Protein AF-A0A3C0Q7U2-F1 (afdb_monomer_lite)

Secondary structure (DSSP, 8-state):
-----SGGGS--PPPPPPPHHHHHHHHHHHHHHHHHTT--HHHHHH-HHHHHHHHHHHHHHHHHHHHHTT--HHHHHHHHHHHHHHH----TTS---HHHHHHHHHHSHHHHHHHHHHHHHHHHHHTS--TTGGGHHHHHTT--

Foldseek 3Di:
DDDDDDPVPPPPDDPDPDDLLRVLLVLLVVLCVLLVVLDDVVVCVVDVVLVLLVLLLSLLQLVLSCVVSVNDPVSSVVSSVVVCVVPPPDPPPPPDDVVVSNVCLCPPPSNVVSSNLSNVLSCCCPPVVPSCSSNVSSVSVVPD

Structure (mmCIF, N/CA/C/O backbone):
data_AF-A0A3C0Q7U2-F1
#
_entry.id   AF-A0A3C0Q7U2-F1
#
loop_
_atom_site.group_PDB
_atom_site.id
_atom_site.type_symbol
_atom_site.label_atom_id
_atom_site.label_alt_id
_atom_site.label_comp_id
_atom_site.label_asym_id
_atom_site.label_entity_id
_atom_site.label_seq_id
_atom_site.pdbx_PDB_ins_code
_atom_site.Cartn_x
_atom_site.Cartn_y
_atom_site.Cartn_z
_atom_site.occupancy
_atom_site.B_iso_or_equiv
_atom_site.auth_seq_id
_atom_site.auth_comp_id
_atom_site.auth_asym_id
_atom_site.auth_atom_id
_atom_site.pdbx_PDB_model_num
ATOM 1 N N . MET A 1 1 ? 9.061 0.828 58.682 1.00 36.22 1 MET A N 1
ATOM 2 C CA . MET A 1 1 ? 7.588 0.733 58.629 1.00 36.22 1 MET A CA 1
ATOM 3 C C . MET A 1 1 ? 7.111 1.602 57.480 1.00 36.22 1 MET A C 1
ATOM 5 O O . MET A 1 1 ? 7.490 2.760 57.398 1.00 36.22 1 MET A O 1
ATOM 9 N N . THR A 1 2 ? 6.422 0.973 56.538 1.00 45.03 2 THR A N 1
ATOM 10 C CA . THR A 1 2 ? 6.026 1.461 55.216 1.00 45.03 2 THR A CA 1
ATOM 11 C C . THR A 1 2 ? 4.758 2.311 55.295 1.00 45.03 2 THR A C 1
ATOM 13 O O . THR A 1 2 ? 3.709 1.822 55.702 1.00 45.03 2 THR A O 1
ATOM 16 N N . ALA A 1 3 ? 4.839 3.568 54.861 1.00 45.00 3 ALA A N 1
ATOM 17 C CA . ALA A 1 3 ? 3.680 4.423 54.622 1.00 45.00 3 ALA A CA 1
ATOM 18 C C . ALA A 1 3 ? 3.711 4.892 53.159 1.00 45.00 3 ALA A C 1
ATOM 20 O O . ALA A 1 3 ? 4.662 5.541 52.737 1.00 45.00 3 ALA A O 1
ATOM 21 N N . GLY A 1 4 ? 2.687 4.513 52.390 1.00 47.66 4 GLY A N 1
ATOM 22 C CA . GLY A 1 4 ? 2.535 4.821 50.963 1.00 47.66 4 GLY A CA 1
ATOM 23 C C . GLY A 1 4 ? 2.134 3.570 50.174 1.00 47.66 4 GLY A C 1
ATOM 24 O O . GLY A 1 4 ? 2.940 2.991 49.468 1.00 47.66 4 GLY A O 1
ATOM 25 N N . GLY A 1 5 ? 0.939 3.001 50.309 1.00 46.47 5 GLY A N 1
ATOM 26 C CA . GLY A 1 5 ? -0.334 3.662 50.562 1.00 46.47 5 GLY A CA 1
ATOM 27 C C . GLY A 1 5 ? -1.106 3.851 49.249 1.00 46.47 5 GLY A C 1
ATOM 28 O O . GLY A 1 5 ? -1.191 4.967 48.772 1.00 46.47 5 GLY A O 1
ATOM 29 N N . ILE A 1 6 ? -1.595 2.749 48.658 1.00 56.03 6 ILE A N 1
ATOM 30 C CA . ILE A 1 6 ? -2.909 2.523 47.993 1.00 56.03 6 ILE A CA 1
ATOM 31 C C . ILE A 1 6 ? -3.431 3.490 46.888 1.00 56.03 6 ILE A C 1
ATOM 33 O O . ILE A 1 6 ? -4.334 3.118 46.142 1.00 56.03 6 ILE A O 1
ATOM 37 N N . PHE A 1 7 ? -2.851 4.671 46.671 1.00 49.34 7 PHE A N 1
ATOM 38 C CA . PHE A 1 7 ? -3.349 5.689 45.732 1.00 49.34 7 PHE A CA 1
ATOM 39 C C . PHE A 1 7 ? -2.836 5.538 44.290 1.00 49.34 7 PHE A C 1
ATOM 41 O O . PHE A 1 7 ? -3.437 6.076 43.363 1.00 49.34 7 PHE A O 1
ATOM 48 N N . GLY A 1 8 ? -1.791 4.736 44.054 1.00 46.84 8 GLY A N 1
ATOM 49 C CA . GLY A 1 8 ? -1.259 4.488 42.704 1.00 46.84 8 GLY A CA 1
ATOM 50 C C . GLY A 1 8 ? -2.169 3.646 41.794 1.00 46.84 8 GLY A C 1
ATOM 51 O O . GLY A 1 8 ? -1.942 3.575 40.589 1.00 46.84 8 GLY A O 1
ATOM 52 N N . LYS A 1 9 ? -3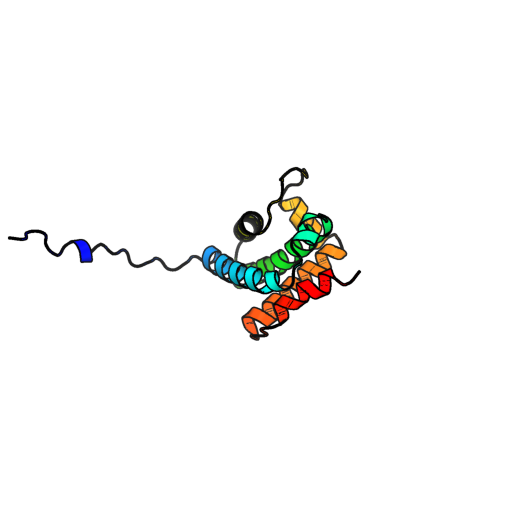.213 3.008 42.345 1.00 52.34 9 LYS A N 1
ATOM 53 C CA . LYS A 1 9 ? -4.126 2.125 41.593 1.00 52.34 9 LYS A CA 1
ATOM 54 C C . LYS A 1 9 ? -5.349 2.835 40.999 1.00 52.34 9 LYS A C 1
ATOM 56 O O . LYS A 1 9 ? -5.975 2.268 40.109 1.00 52.34 9 LYS A O 1
ATOM 61 N N . PHE A 1 10 ? -5.670 4.055 41.438 1.00 54.22 10 PHE A N 1
ATOM 62 C CA . PHE A 1 10 ? -6.891 4.766 41.025 1.00 54.22 10 PHE A CA 1
ATOM 63 C C . PHE A 1 10 ? -6.713 5.715 39.826 1.00 54.22 10 PHE A C 1
ATOM 65 O O . PHE A 1 10 ? -7.706 6.155 39.257 1.00 54.22 10 PHE A O 1
ATOM 72 N N . PHE A 1 11 ? -5.478 5.963 39.373 1.00 60.38 11 PHE A N 1
ATOM 73 C CA . PHE A 1 11 ? -5.182 6.825 38.215 1.00 60.38 11 PHE A CA 1
ATOM 74 C C . PHE A 1 11 ? -4.661 6.069 36.986 1.00 60.38 11 PHE A C 1
ATOM 76 O O . PHE A 1 11 ? -4.006 6.648 36.117 1.00 60.38 11 PHE A O 1
ATOM 83 N N . ARG A 1 12 ? -4.969 4.774 36.851 1.00 60.69 12 ARG A N 1
ATOM 84 C CA . ARG A 1 12 ? -4.767 4.085 35.571 1.00 60.69 12 ARG A CA 1
ATOM 85 C C . ARG A 1 12 ? -5.878 4.545 34.623 1.00 60.69 12 ARG A C 1
ATOM 87 O O . ARG A 1 12 ? -6.961 3.963 34.616 1.00 60.69 12 ARG A O 1
ATOM 94 N N . LYS A 1 13 ? -5.637 5.628 33.865 1.00 63.69 13 LYS A N 1
ATOM 95 C CA . LYS A 1 13 ? -6.502 6.019 32.737 1.00 63.69 13 LYS A CA 1
ATOM 96 C C . LYS A 1 13 ? -6.750 4.757 31.914 1.00 63.69 13 LYS A C 1
ATOM 98 O O . LYS A 1 13 ? -5.791 4.135 31.454 1.00 63.69 13 LYS A O 1
ATOM 103 N N . LYS A 1 14 ? -8.017 4.347 31.782 1.00 68.56 14 LYS A N 1
ATOM 104 C CA . LYS A 1 14 ? -8.370 3.262 30.864 1.00 68.56 14 LYS A CA 1
ATOM 105 C C . LYS A 1 14 ? -7.818 3.649 29.486 1.00 68.56 14 LYS A C 1
ATOM 107 O O . LYS A 1 14 ? -7.984 4.814 29.109 1.00 68.56 14 LYS A O 1
ATOM 112 N N . PRO A 1 15 ? -7.117 2.744 28.782 1.00 76.00 15 PRO A N 1
ATOM 113 C CA . PRO A 1 15 ? -6.630 3.049 27.447 1.00 76.00 15 PRO A CA 1
ATOM 114 C C . PRO A 1 15 ? -7.818 3.507 26.604 1.00 76.00 15 PRO A C 1
ATOM 116 O O . PRO A 1 15 ? -8.877 2.874 26.631 1.00 76.00 15 PRO A O 1
ATOM 119 N N . ARG A 1 16 ? -7.669 4.658 25.941 1.00 84.94 16 ARG A N 1
ATOM 120 C CA . ARG A 1 16 ? -8.713 5.146 25.043 1.00 84.94 16 ARG A CA 1
ATOM 121 C C . ARG A 1 16 ? -8.890 4.131 23.911 1.00 84.94 16 ARG A C 1
ATOM 123 O O . ARG A 1 16 ? -7.889 3.537 23.500 1.00 84.94 16 ARG A O 1
ATOM 130 N N . PRO A 1 17 ? -10.118 3.932 23.412 1.00 80.62 17 PRO A N 1
ATOM 131 C CA . PRO A 1 17 ? -10.284 3.200 22.171 1.00 80.62 17 PRO A CA 1
ATOM 132 C C . PRO A 1 17 ? -9.464 3.886 21.059 1.00 80.62 17 PRO A C 1
ATOM 134 O O . PRO A 1 17 ? -9.296 5.117 21.091 1.00 80.62 17 PRO A O 1
ATOM 137 N N . PRO A 1 18 ? -8.897 3.104 20.128 1.00 84.06 18 PRO A N 1
ATOM 138 C CA . PRO A 1 18 ? -8.196 3.654 18.978 1.00 84.06 18 PRO A CA 1
ATOM 139 C C . PRO A 1 18 ? -9.152 4.478 18.107 1.00 84.06 18 PRO A C 1
ATOM 141 O O . PRO A 1 18 ? -10.359 4.238 18.085 1.00 84.06 18 PRO A O 1
ATOM 144 N N . THR A 1 19 ? -8.617 5.488 17.426 1.00 91.12 19 THR A N 1
ATOM 145 C CA . THR A 1 19 ? -9.365 6.216 16.392 1.00 91.12 19 THR A CA 1
ATOM 146 C C . THR A 1 19 ? -9.431 5.388 15.107 1.00 91.12 19 THR A C 1
ATOM 148 O O . THR A 1 19 ? -8.617 4.488 14.906 1.00 91.12 19 THR A O 1
ATOM 151 N N . ALA A 1 20 ? -10.351 5.726 14.197 1.00 90.88 20 ALA A N 1
ATOM 152 C CA . ALA A 1 20 ? -10.443 5.068 12.890 1.00 90.88 20 ALA A CA 1
ATOM 153 C C . ALA A 1 20 ? -9.106 5.110 12.122 1.00 90.88 20 ALA A C 1
ATOM 155 O O . ALA A 1 20 ? -8.658 4.094 11.602 1.00 90.88 20 ALA A O 1
ATOM 156 N N . VAL A 1 21 ? -8.406 6.249 12.149 1.00 92.00 21 VAL A N 1
ATOM 157 C CA . VAL A 1 21 ? -7.069 6.408 11.547 1.00 92.00 21 VAL A CA 1
ATOM 158 C C . VAL A 1 21 ? -6.038 5.464 12.179 1.00 92.00 21 VAL A C 1
ATOM 160 O O . VAL A 1 21 ? -5.213 4.890 11.474 1.00 92.00 21 VAL A O 1
ATOM 163 N N . GLU A 1 22 ? -6.078 5.266 13.498 1.00 92.56 22 GLU A N 1
ATOM 164 C CA . GLU A 1 22 ? -5.158 4.354 14.192 1.00 92.56 22 GLU A CA 1
ATOM 165 C C . GLU A 1 22 ? -5.470 2.881 13.931 1.00 92.56 22 GLU A C 1
ATOM 167 O O . GLU A 1 22 ? -4.557 2.054 13.890 1.00 92.56 22 GLU A O 1
ATOM 172 N N . ASP A 1 23 ? -6.747 2.539 13.776 1.00 94.06 23 ASP A N 1
ATOM 173 C CA . ASP A 1 23 ? -7.164 1.194 13.391 1.00 94.06 23 ASP A CA 1
ATOM 174 C C . ASP A 1 23 ? -6.754 0.884 11.952 1.00 94.06 23 ASP A C 1
ATOM 176 O O . ASP A 1 23 ? -6.085 -0.127 11.724 1.00 94.06 23 ASP A O 1
ATOM 180 N N . VAL A 1 24 ? -7.049 1.784 11.010 1.00 95.62 24 VAL A N 1
ATOM 181 C CA . VAL A 1 24 ? -6.620 1.666 9.610 1.00 95.62 24 VAL A CA 1
ATOM 182 C C . VAL A 1 24 ? -5.097 1.577 9.524 1.00 95.62 24 VAL A C 1
ATOM 184 O O . VAL A 1 24 ? -4.576 0.641 8.922 1.00 95.62 24 VAL A O 1
ATOM 187 N N . GLY A 1 25 ? -4.367 2.469 10.200 1.00 95.44 25 GLY A N 1
ATOM 188 C CA . GLY A 1 25 ? -2.904 2.446 10.231 1.00 95.44 25 GLY A CA 1
ATOM 189 C C . GLY A 1 25 ? -2.339 1.114 10.736 1.00 95.44 25 GLY A C 1
ATOM 190 O O . GLY A 1 25 ? -1.412 0.574 10.139 1.00 95.44 25 GLY A O 1
ATOM 191 N N . ARG A 1 26 ? -2.938 0.522 11.777 1.00 96.00 26 ARG A N 1
ATOM 192 C CA . ARG A 1 26 ? -2.526 -0.793 12.301 1.00 96.00 26 ARG A CA 1
ATOM 193 C C . ARG A 1 26 ? -2.804 -1.932 11.321 1.00 96.00 26 ARG A C 1
ATOM 195 O O . ARG A 1 26 ? -2.029 -2.886 11.252 1.00 96.00 26 ARG A O 1
ATOM 202 N N . ILE A 1 27 ? -3.924 -1.882 10.604 1.00 97.31 27 ILE A N 1
ATOM 203 C CA . ILE A 1 27 ? -4.264 -2.899 9.603 1.00 97.31 27 ILE A CA 1
ATOM 204 C C . ILE A 1 27 ? -3.290 -2.812 8.421 1.00 97.31 27 ILE A C 1
ATOM 206 O O . ILE A 1 27 ? -2.750 -3.839 8.005 1.00 97.31 27 ILE A O 1
ATOM 210 N N . ILE A 1 28 ? -3.007 -1.597 7.947 1.00 97.69 28 ILE A N 1
ATOM 211 C CA . ILE A 1 28 ? -2.043 -1.338 6.873 1.00 97.69 28 ILE A CA 1
ATOM 212 C C . ILE A 1 28 ? -0.630 -1.754 7.274 1.00 97.69 28 ILE A C 1
ATOM 214 O O . ILE A 1 28 ? 0.054 -2.384 6.477 1.00 97.69 28 ILE A O 1
ATOM 218 N N . ASP A 1 29 ? -0.210 -1.497 8.511 1.00 96.81 29 ASP A N 1
ATOM 219 C CA . ASP A 1 29 ? 1.094 -1.930 9.024 1.00 96.81 29 ASP A CA 1
ATOM 220 C C . ASP A 1 29 ? 1.265 -3.461 8.969 1.00 96.81 29 ASP A C 1
ATOM 222 O O . ASP A 1 29 ? 2.272 -3.991 8.489 1.00 96.81 29 ASP A O 1
ATOM 226 N N . ARG A 1 30 ? 0.225 -4.203 9.370 1.00 96.88 30 ARG A N 1
ATOM 227 C CA . ARG A 1 30 ? 0.213 -5.671 9.271 1.00 96.88 30 ARG A CA 1
ATOM 228 C C . ARG A 1 30 ? 0.248 -6.152 7.825 1.00 96.88 30 ARG A C 1
ATOM 230 O O . ARG A 1 30 ? 0.911 -7.149 7.537 1.00 96.88 30 ARG A O 1
ATOM 237 N N . PHE A 1 31 ? -0.469 -5.471 6.937 1.00 97.44 31 PHE A N 1
ATOM 238 C CA . PHE A 1 31 ? -0.477 -5.800 5.519 1.00 97.44 31 PHE A CA 1
ATOM 239 C C . PHE A 1 31 ? 0.891 -5.539 4.877 1.00 97.44 31 PHE A C 1
ATOM 241 O O . PHE A 1 31 ? 1.438 -6.437 4.245 1.00 97.44 31 PHE A O 1
ATOM 248 N N . ALA A 1 32 ? 1.494 -4.377 5.135 1.00 95.88 32 ALA A N 1
ATOM 249 C CA . ALA A 1 32 ? 2.833 -4.010 4.679 1.00 95.88 32 ALA A CA 1
ATOM 250 C C . ALA A 1 32 ? 3.909 -4.984 5.181 1.00 95.88 32 ALA A C 1
ATOM 252 O O . ALA A 1 32 ? 4.814 -5.383 4.449 1.00 95.88 32 ALA A O 1
ATOM 253 N N . THR A 1 33 ? 3.781 -5.443 6.427 1.00 94.75 33 THR A N 1
ATOM 254 C CA . THR A 1 33 ? 4.645 -6.503 6.956 1.00 94.75 33 THR A CA 1
ATOM 255 C C . THR A 1 33 ? 4.488 -7.797 6.153 1.00 94.75 33 THR A C 1
ATOM 257 O O . THR A 1 33 ? 5.490 -8.413 5.785 1.00 94.75 33 THR A O 1
ATOM 260 N N . ALA A 1 34 ? 3.255 -8.206 5.842 1.00 95.69 34 ALA A N 1
ATOM 261 C CA . ALA A 1 34 ? 2.990 -9.431 5.091 1.00 95.69 34 ALA A CA 1
ATOM 262 C C . ALA A 1 34 ? 3.496 -9.362 3.639 1.00 95.69 34 ALA A C 1
ATOM 264 O O . ALA A 1 34 ? 4.083 -10.328 3.151 1.00 95.69 34 ALA A O 1
ATOM 265 N N . THR A 1 35 ? 3.323 -8.225 2.963 1.00 95.62 35 THR A N 1
ATOM 266 C CA . THR A 1 35 ? 3.815 -8.017 1.592 1.00 95.62 35 THR A CA 1
ATOM 267 C C . THR A 1 35 ? 5.342 -7.936 1.538 1.00 95.62 35 THR A C 1
ATOM 269 O O . THR A 1 35 ? 5.945 -8.393 0.568 1.00 95.62 35 THR A O 1
ATOM 272 N N . SER A 1 36 ? 5.996 -7.441 2.600 1.00 90.75 36 SER A N 1
ATOM 273 C CA . SER A 1 36 ? 7.458 -7.293 2.648 1.00 90.75 36 SER A CA 1
ATOM 274 C C . SER A 1 36 ? 8.234 -8.601 2.455 1.00 90.75 36 SER A C 1
ATOM 276 O O . SER A 1 36 ? 9.385 -8.561 2.026 1.00 90.75 36 SER A O 1
ATOM 278 N N . MET A 1 37 ? 7.610 -9.756 2.719 1.00 87.88 37 MET A N 1
ATOM 279 C CA . MET A 1 37 ? 8.213 -11.075 2.498 1.00 87.88 37 MET A CA 1
ATOM 280 C C . MET A 1 37 ? 8.428 -11.400 1.013 1.00 87.88 37 MET A C 1
ATOM 282 O O . MET A 1 37 ? 9.283 -12.221 0.690 1.00 87.88 37 MET A O 1
ATOM 286 N N . GLY A 1 38 ? 7.646 -10.788 0.119 1.00 84.94 38 GLY A N 1
ATOM 287 C CA . GLY A 1 38 ? 7.735 -10.995 -1.328 1.00 84.94 38 GLY A CA 1
ATOM 288 C C . GLY A 1 38 ? 8.628 -9.987 -2.054 1.00 84.94 38 GLY A C 1
ATOM 289 O O . GLY A 1 38 ? 8.855 -10.142 -3.252 1.00 84.94 38 GLY A O 1
ATOM 290 N N . ILE A 1 39 ? 9.121 -8.954 -1.364 1.00 88.94 39 ILE A N 1
ATOM 291 C CA . ILE A 1 39 ? 9.818 -7.822 -1.983 1.00 88.94 39 ILE A CA 1
ATOM 292 C C . ILE A 1 39 ? 11.332 -7.966 -1.820 1.00 88.94 39 ILE A C 1
ATOM 294 O O . ILE A 1 39 ? 11.846 -8.050 -0.703 1.00 88.94 39 ILE A O 1
ATOM 298 N N . ASP A 1 40 ? 12.058 -7.892 -2.935 1.00 87.75 40 ASP A N 1
ATOM 299 C CA . ASP A 1 40 ? 13.506 -7.690 -2.927 1.00 87.75 40 ASP A CA 1
ATOM 300 C C . ASP A 1 40 ? 13.819 -6.219 -2.599 1.00 87.75 40 ASP A C 1
ATOM 302 O O . ASP A 1 40 ? 13.568 -5.307 -3.390 1.00 87.75 40 ASP A O 1
ATOM 306 N N . ARG A 1 41 ? 14.350 -5.983 -1.394 1.00 83.38 41 ARG A N 1
ATOM 307 C CA . ARG A 1 41 ? 14.649 -4.635 -0.891 1.00 83.38 41 ARG A CA 1
ATOM 308 C C . ARG A 1 41 ? 15.837 -3.984 -1.596 1.00 83.38 41 ARG A C 1
ATOM 310 O O . ARG A 1 41 ? 15.865 -2.759 -1.698 1.00 83.38 41 ARG A O 1
ATOM 317 N N . GLU A 1 42 ? 16.807 -4.767 -2.066 1.00 84.38 42 GLU A N 1
ATOM 318 C CA . GLU A 1 42 ? 17.960 -4.223 -2.792 1.00 84.38 42 GLU A CA 1
ATOM 319 C C . GLU A 1 42 ? 17.529 -3.711 -4.162 1.00 84.38 42 GLU A C 1
ATOM 321 O O . GLU A 1 42 ? 17.909 -2.619 -4.586 1.00 84.38 42 GLU A O 1
ATOM 326 N N . ASP A 1 43 ? 16.692 -4.492 -4.836 1.00 83.62 43 ASP A N 1
ATOM 327 C CA . ASP A 1 43 ? 16.107 -4.126 -6.114 1.00 83.62 43 ASP A CA 1
ATOM 328 C C . ASP A 1 43 ? 15.164 -2.915 -5.987 1.00 83.62 43 ASP A C 1
ATOM 330 O O . ASP A 1 43 ? 15.270 -1.959 -6.762 1.00 83.62 43 ASP A O 1
ATOM 334 N N . LEU A 1 44 ? 14.337 -2.876 -4.936 1.00 83.56 44 LEU A N 1
ATOM 335 C CA . LEU A 1 44 ? 13.496 -1.719 -4.623 1.00 83.56 44 LEU A CA 1
ATOM 336 C C . LEU A 1 44 ? 14.326 -0.443 -4.397 1.00 83.56 44 LEU A C 1
ATOM 338 O O . LEU A 1 44 ? 13.960 0.631 -4.876 1.00 83.56 44 LEU A O 1
ATOM 342 N N . GLY A 1 45 ? 15.464 -0.549 -3.704 1.00 81.31 45 GLY A N 1
ATOM 343 C CA . GLY A 1 45 ? 16.388 0.568 -3.490 1.00 81.31 45 GLY A CA 1
ATOM 344 C C . GLY A 1 45 ? 17.088 1.045 -4.768 1.00 81.31 45 GLY A C 1
ATOM 345 O O . GLY A 1 45 ? 17.470 2.210 -4.859 1.00 81.31 45 GLY A O 1
ATOM 346 N N . ARG A 1 46 ? 17.231 0.168 -5.771 1.00 83.94 46 ARG A N 1
ATOM 347 C CA . ARG A 1 46 ? 17.914 0.460 -7.040 1.00 83.94 46 ARG A CA 1
ATOM 348 C C . ARG A 1 46 ? 17.006 1.121 -8.080 1.00 83.94 46 ARG A C 1
ATOM 350 O O . ARG A 1 46 ? 17.508 1.880 -8.908 1.00 83.94 46 ARG A O 1
ATOM 357 N N . TYR A 1 47 ? 15.699 0.843 -8.061 1.00 85.44 47 TYR A N 1
ATOM 358 C CA . TYR A 1 47 ? 14.772 1.262 -9.120 1.00 85.44 47 TYR A CA 1
ATOM 359 C C . TYR A 1 47 ? 13.601 2.113 -8.592 1.00 85.44 47 TYR A C 1
ATOM 361 O O . TYR A 1 47 ? 12.615 1.559 -8.099 1.00 85.44 47 TYR A O 1
ATOM 369 N N . PRO A 1 48 ? 13.622 3.450 -8.783 1.00 82.94 48 PRO A N 1
ATOM 370 C CA . PRO A 1 48 ? 12.547 4.346 -8.334 1.00 82.94 48 PRO A CA 1
ATOM 371 C C . PRO A 1 48 ? 11.150 3.970 -8.852 1.00 82.94 48 PRO A C 1
ATOM 373 O O . PRO A 1 48 ? 10.170 4.033 -8.115 1.00 82.94 48 PRO A O 1
ATOM 376 N N . ALA A 1 49 ? 11.049 3.486 -10.095 1.00 86.75 49 ALA A N 1
ATOM 377 C CA . ALA A 1 49 ? 9.777 3.030 -10.661 1.00 86.75 49 ALA A CA 1
ATOM 378 C C . ALA A 1 49 ? 9.132 1.894 -9.843 1.00 86.75 49 ALA A C 1
ATOM 380 O O . ALA A 1 49 ? 7.913 1.875 -9.675 1.00 86.75 49 ALA A O 1
ATOM 381 N N . ARG A 1 50 ? 9.943 0.988 -9.277 1.00 88.12 50 ARG A N 1
ATOM 382 C CA . ARG A 1 50 ? 9.454 -0.093 -8.409 1.00 88.12 50 ARG A CA 1
ATOM 383 C C . ARG A 1 50 ? 8.963 0.445 -7.072 1.00 88.12 50 ARG A C 1
ATOM 385 O O . ARG A 1 50 ? 7.965 -0.042 -6.553 1.00 88.12 50 ARG A O 1
ATOM 392 N N . GLN A 1 51 ? 9.599 1.494 -6.547 1.00 88.38 51 GLN A N 1
ATOM 393 C CA . GLN A 1 51 ? 9.116 2.170 -5.340 1.00 88.38 51 GLN A CA 1
ATOM 394 C C . GLN A 1 51 ? 7.716 2.733 -5.561 1.00 88.38 51 GLN A C 1
ATOM 396 O O . GLN A 1 51 ? 6.831 2.482 -4.747 1.00 88.38 51 GLN A O 1
ATOM 401 N N . TYR A 1 52 ? 7.472 3.389 -6.697 1.00 90.19 52 TYR A N 1
ATOM 402 C CA . TYR A 1 52 ? 6.141 3.906 -7.020 1.00 90.19 52 TYR A CA 1
ATOM 403 C C . TYR A 1 52 ? 5.098 2.810 -7.205 1.00 90.19 52 TYR A C 1
ATOM 405 O O . TYR A 1 52 ? 3.974 2.983 -6.753 1.00 90.19 52 TYR A O 1
ATOM 413 N N . GLN A 1 53 ? 5.460 1.673 -7.798 1.00 93.56 53 GLN A N 1
ATOM 414 C CA . GLN A 1 53 ? 4.563 0.520 -7.911 1.00 93.56 53 GLN A CA 1
ATOM 415 C C . GLN A 1 53 ? 4.188 -0.055 -6.537 1.00 93.56 53 GLN A C 1
ATOM 417 O O . GLN A 1 53 ? 3.010 -0.278 -6.266 1.00 93.56 53 GLN A O 1
ATOM 422 N N . VAL A 1 54 ? 5.160 -0.232 -5.634 1.00 94.06 54 VAL A N 1
ATOM 423 C CA . VAL A 1 54 ? 4.893 -0.699 -4.262 1.00 94.06 54 VAL A CA 1
ATOM 424 C C . 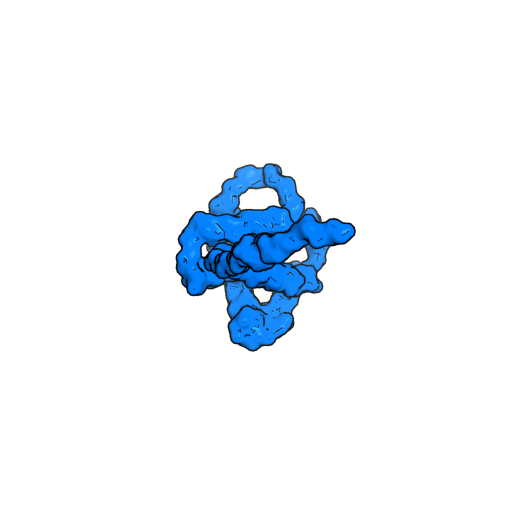VAL A 1 54 ? 4.062 0.325 -3.487 1.00 94.06 54 VAL A C 1
ATOM 426 O O . VAL A 1 54 ? 3.137 -0.059 -2.772 1.00 94.06 54 VAL A O 1
ATOM 429 N N . MET A 1 55 ? 4.348 1.621 -3.631 1.00 94.12 55 MET A N 1
ATOM 430 C CA . MET A 1 55 ? 3.548 2.675 -3.004 1.00 94.12 55 MET A CA 1
ATOM 431 C C . MET A 1 55 ? 2.115 2.695 -3.536 1.00 94.12 55 MET A C 1
ATOM 433 O O . MET A 1 55 ? 1.193 2.755 -2.731 1.00 94.12 55 MET A O 1
ATOM 437 N N . ALA A 1 56 ? 1.925 2.593 -4.854 1.00 96.00 56 ALA A N 1
ATOM 438 C CA . ALA A 1 56 ? 0.609 2.534 -5.482 1.00 96.00 56 ALA A CA 1
ATOM 439 C C . ALA A 1 56 ? -0.194 1.342 -4.954 1.00 96.00 56 ALA A C 1
ATOM 441 O O . ALA A 1 56 ? -1.346 1.502 -4.562 1.00 96.00 56 ALA A O 1
ATOM 44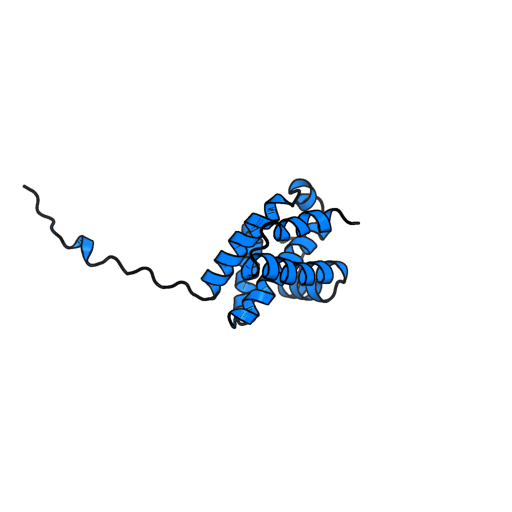2 N N . PHE A 1 57 ? 0.443 0.172 -4.859 1.00 97.75 57 PHE A N 1
ATOM 443 C CA . PHE A 1 57 ? -0.164 -1.037 -4.309 1.00 97.75 57 PHE A CA 1
ATOM 444 C C . PHE A 1 57 ? -0.679 -0.835 -2.881 1.00 97.75 57 PHE A C 1
ATOM 446 O O . PHE A 1 57 ? -1.842 -1.097 -2.583 1.00 97.75 57 PHE A O 1
ATOM 453 N N . HIS A 1 58 ? 0.152 -0.303 -1.986 1.00 97.56 58 HIS A N 1
ATOM 454 C CA . HIS A 1 58 ? -0.284 -0.060 -0.610 1.00 97.56 58 HIS A CA 1
ATOM 455 C C . HIS A 1 58 ? -1.284 1.095 -0.516 1.00 97.56 58 HIS A C 1
ATOM 457 O O . HIS A 1 58 ? -2.175 1.052 0.327 1.00 97.56 58 HIS A O 1
ATOM 463 N N . TYR A 1 59 ? -1.192 2.090 -1.401 1.00 97.25 59 TYR A N 1
ATOM 464 C CA . TYR A 1 59 ? -2.197 3.139 -1.490 1.00 97.25 59 TYR A CA 1
ATOM 465 C C . TYR A 1 59 ? -3.562 2.586 -1.910 1.00 97.25 59 TYR A C 1
ATOM 467 O O . TYR A 1 59 ? -4.558 3.014 -1.350 1.00 97.25 59 TYR A O 1
ATOM 475 N N . GLY A 1 60 ? -3.629 1.587 -2.793 1.00 97.94 60 GLY A N 1
ATOM 476 C CA . GLY A 1 60 ? -4.882 0.896 -3.116 1.00 97.94 60 GLY A CA 1
ATOM 477 C C . GLY A 1 60 ? -5.544 0.247 -1.897 1.00 97.94 60 GLY A C 1
ATOM 478 O O . GLY A 1 60 ? -6.748 0.381 -1.695 1.00 97.94 60 GLY A O 1
ATOM 479 N N . ALA A 1 61 ? -4.752 -0.392 -1.032 1.00 98.31 61 ALA A N 1
ATOM 480 C CA . ALA A 1 61 ? -5.241 -0.938 0.236 1.00 98.31 61 ALA A CA 1
ATOM 481 C C . ALA A 1 61 ? -5.708 0.160 1.211 1.00 98.31 61 ALA A C 1
ATOM 483 O O . ALA A 1 61 ? -6.729 0.007 1.883 1.00 98.31 61 ALA A O 1
ATOM 484 N N . ILE A 1 62 ? -4.968 1.273 1.281 1.00 97.75 62 ILE A N 1
ATOM 485 C CA . ILE A 1 62 ? -5.326 2.438 2.102 1.00 97.75 62 ILE A CA 1
ATOM 486 C C . ILE A 1 62 ? -6.631 3.055 1.606 1.00 97.75 62 ILE A C 1
ATOM 488 O O . ILE A 1 62 ? -7.527 3.254 2.413 1.00 97.75 62 ILE A O 1
ATOM 492 N N . ASP A 1 63 ? -6.755 3.312 0.306 1.00 96.88 63 ASP A N 1
ATOM 493 C CA . ASP A 1 63 ? -7.938 3.894 -0.328 1.00 96.88 63 ASP A CA 1
ATOM 494 C C . ASP A 1 63 ? -9.169 3.006 -0.103 1.00 96.88 63 ASP A C 1
ATOM 496 O O . ASP A 1 63 ? -10.213 3.492 0.329 1.00 96.88 63 ASP A O 1
ATOM 500 N N . TYR A 1 64 ? -9.025 1.686 -0.268 1.00 97.50 64 TYR A N 1
ATOM 501 C CA . TYR A 1 64 ? -10.079 0.726 0.058 1.00 97.50 64 TYR A CA 1
ATOM 502 C C . TYR A 1 64 ? -10.538 0.844 1.520 1.00 97.50 64 TYR A C 1
ATOM 504 O O . TYR A 1 64 ? -11.728 1.020 1.788 1.00 97.50 64 TYR A O 1
ATOM 512 N N . LEU A 1 65 ? -9.604 0.798 2.477 1.00 96.25 65 LEU A N 1
ATOM 513 C CA . LEU A 1 65 ? -9.934 0.918 3.900 1.00 96.25 65 LEU A CA 1
ATOM 514 C C . LEU A 1 65 ? -10.484 2.293 4.271 1.00 96.25 65 LEU A C 1
ATOM 516 O O . LEU A 1 65 ? -11.372 2.375 5.114 1.00 96.25 65 LEU A O 1
ATOM 520 N N . SER A 1 66 ? -9.974 3.366 3.666 1.00 95.88 66 SER A N 1
ATOM 521 C CA . SER A 1 66 ? -10.466 4.723 3.886 1.00 95.88 66 SER A CA 1
ATOM 522 C C . SER A 1 66 ? -11.950 4.819 3.553 1.00 95.88 66 SER A C 1
ATOM 524 O O . SER A 1 66 ? -12.700 5.344 4.367 1.00 95.88 66 SER A O 1
ATOM 526 N N . HIS A 1 67 ? -12.395 4.220 2.445 1.00 95.62 67 HIS A N 1
ATOM 527 C CA . HIS A 1 67 ? -13.819 4.157 2.116 1.00 95.62 67 HIS A CA 1
ATOM 528 C C . HIS A 1 67 ? -14.627 3.323 3.124 1.00 95.62 67 HIS A C 1
ATOM 530 O O . HIS A 1 67 ? -15.723 3.726 3.503 1.00 95.62 67 HIS A O 1
ATOM 536 N N . GLN A 1 68 ? -14.101 2.187 3.599 1.00 95.44 68 GLN A N 1
ATOM 537 C CA . GLN A 1 68 ? -14.800 1.348 4.590 1.00 95.44 68 GLN A CA 1
ATOM 538 C C . GLN A 1 68 ? -14.954 2.031 5.959 1.00 95.44 68 GLN A C 1
ATOM 540 O O . GLN A 1 68 ? -15.933 1.796 6.664 1.00 95.44 68 GLN A O 1
ATOM 545 N N . TYR A 1 69 ? -13.983 2.862 6.342 1.00 95.19 69 TYR A N 1
ATOM 546 C CA . TYR A 1 69 ? -13.946 3.566 7.627 1.00 95.19 69 TYR A CA 1
ATOM 547 C C . TYR A 1 69 ? -14.445 5.018 7.548 1.00 95.19 69 TYR A C 1
ATOM 549 O O . TYR A 1 69 ? -14.343 5.729 8.548 1.00 95.19 69 TYR A O 1
ATOM 557 N N . ASP A 1 70 ? -14.975 5.442 6.395 1.00 95.75 70 ASP A N 1
ATOM 558 C CA . ASP A 1 70 ? -15.442 6.812 6.128 1.00 95.75 70 ASP A CA 1
ATOM 559 C C . ASP A 1 70 ? -14.377 7.876 6.460 1.00 95.75 70 ASP A C 1
ATOM 561 O O . ASP A 1 70 ? -14.643 8.899 7.093 1.00 95.75 70 ASP A O 1
ATOM 565 N N . LEU A 1 71 ? -13.123 7.592 6.088 1.00 96.19 71 LEU A N 1
ATOM 566 C CA . LEU A 1 71 ? -12.024 8.539 6.248 1.00 96.19 71 LEU A CA 1
ATOM 567 C C . LEU A 1 71 ? -12.084 9.601 5.153 1.00 96.19 71 LEU A C 1
ATOM 569 O O . LEU A 1 71 ? -12.194 9.282 3.969 1.00 96.19 71 LEU A O 1
ATOM 573 N N . ASP A 1 72 ? -11.915 10.861 5.546 1.00 94.50 72 ASP A N 1
ATOM 574 C CA . ASP A 1 72 ? -11.766 11.946 4.583 1.00 94.50 72 ASP A CA 1
ATOM 575 C C . ASP A 1 72 ? -10.406 11.889 3.854 1.00 94.50 72 ASP A C 1
ATOM 577 O O . ASP A 1 72 ? -9.479 11.159 4.228 1.00 94.50 72 ASP A O 1
ATOM 581 N N . GLU A 1 73 ? -10.268 12.692 2.797 1.00 89.56 73 GLU A N 1
ATOM 582 C CA . GLU A 1 73 ? -9.047 12.748 1.985 1.00 89.56 73 GLU A CA 1
ATOM 583 C C . GLU A 1 73 ? -7.801 13.106 2.814 1.00 89.56 73 GLU A C 1
ATOM 585 O O . GLU A 1 73 ? -6.727 12.542 2.601 1.00 89.56 73 GLU A O 1
ATOM 590 N N . THR A 1 74 ? -7.936 13.998 3.800 1.00 91.19 74 THR A N 1
ATOM 591 C CA . THR A 1 74 ? -6.819 14.419 4.660 1.00 91.19 74 THR A CA 1
ATOM 592 C C . THR A 1 74 ? -6.381 13.283 5.581 1.00 91.19 74 THR A C 1
ATOM 594 O O . THR A 1 74 ? -5.185 13.059 5.775 1.00 91.19 74 THR A O 1
ATOM 597 N N . GLN A 1 75 ? -7.333 12.537 6.133 1.00 93.94 75 GLN A N 1
ATOM 598 C CA . GLN A 1 75 ? -7.079 11.377 6.979 1.00 93.94 75 GLN A CA 1
ATOM 599 C C . GLN A 1 75 ? -6.440 10.234 6.186 1.00 93.94 75 GLN A C 1
ATOM 601 O O . GLN A 1 75 ? -5.439 9.672 6.635 1.00 93.94 75 GLN A O 1
ATOM 606 N N . SER A 1 76 ? -6.965 9.931 4.995 1.00 93.44 76 SER A N 1
ATOM 607 C CA . SER A 1 76 ? -6.393 8.930 4.088 1.00 93.44 76 SER A CA 1
ATOM 608 C C . SER A 1 76 ? -4.952 9.284 3.698 1.00 93.44 76 SER A C 1
ATOM 610 O O . SER A 1 76 ? -4.036 8.466 3.833 1.00 93.44 76 SER A O 1
ATOM 612 N N . LEU A 1 77 ? -4.715 10.548 3.326 1.00 91.44 77 LEU A N 1
ATOM 613 C CA . LEU A 1 77 ? -3.380 11.069 3.041 1.00 91.44 77 LEU A CA 1
ATOM 614 C C . LEU A 1 77 ? -2.452 10.955 4.259 1.00 91.44 77 LEU A C 1
ATOM 616 O O . LEU A 1 77 ? -1.294 10.567 4.116 1.00 91.44 77 LEU A O 1
ATOM 620 N N . GLY A 1 78 ? -2.954 11.243 5.461 1.00 92.00 78 GLY A N 1
ATOM 621 C CA . GLY A 1 78 ? -2.205 11.090 6.707 1.00 92.00 78 GLY A CA 1
ATOM 622 C C . GLY A 1 78 ? -1.726 9.655 6.939 1.00 92.00 78 GLY A C 1
ATOM 623 O O . GLY A 1 78 ? -0.553 9.446 7.258 1.00 92.00 78 GLY A O 1
ATOM 624 N N . VAL A 1 79 ? -2.592 8.660 6.714 1.00 94.38 79 VAL A N 1
ATOM 625 C CA . VAL A 1 79 ? -2.213 7.235 6.775 1.00 94.38 79 VAL A CA 1
ATOM 626 C C . VAL A 1 79 ? -1.115 6.930 5.757 1.00 94.38 79 VAL A C 1
ATOM 628 O O . VAL A 1 79 ? -0.114 6.295 6.095 1.00 94.38 79 VAL A O 1
ATOM 631 N N . PHE A 1 80 ? -1.265 7.422 4.528 1.00 93.38 80 PHE A N 1
ATOM 632 C CA . PHE A 1 80 ? -0.289 7.191 3.468 1.00 93.38 80 PHE A CA 1
ATOM 633 C C . PHE A 1 80 ? 1.083 7.810 3.769 1.00 93.38 80 PHE A C 1
ATOM 635 O O . PHE A 1 80 ? 2.110 7.163 3.568 1.00 93.38 80 PHE A O 1
ATOM 642 N N . VAL A 1 81 ? 1.123 9.022 4.325 1.00 90.69 81 VAL A N 1
ATOM 643 C CA . VAL A 1 81 ? 2.373 9.676 4.745 1.00 90.69 81 VAL A CA 1
ATOM 644 C C . VAL A 1 81 ? 3.082 8.882 5.838 1.00 90.69 81 VAL A C 1
ATOM 646 O O . VAL A 1 81 ? 4.295 8.678 5.762 1.00 90.69 81 VAL A O 1
ATOM 649 N N . VAL A 1 82 ? 2.344 8.400 6.843 1.00 91.19 82 VAL A N 1
ATOM 650 C CA . VAL A 1 82 ? 2.913 7.553 7.904 1.00 91.19 82 VAL A CA 1
ATOM 651 C C . VAL A 1 82 ? 3.476 6.258 7.321 1.00 91.19 82 VAL A C 1
ATOM 653 O O . VAL A 1 82 ? 4.579 5.851 7.689 1.00 91.19 82 VAL A O 1
ATOM 656 N N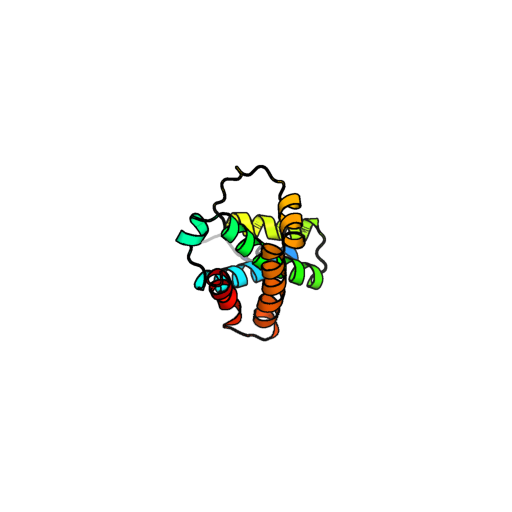 . PHE A 1 83 ? 2.757 5.637 6.385 1.00 92.06 83 PHE A N 1
ATOM 657 C CA . PHE A 1 83 ? 3.220 4.448 5.677 1.00 92.06 83 PHE A CA 1
ATOM 658 C C . PHE A 1 83 ? 4.531 4.709 4.916 1.00 92.06 83 PHE A C 1
ATOM 660 O O . PHE A 1 83 ? 5.501 3.979 5.125 1.00 92.06 83 PHE A O 1
ATOM 667 N N . ILE A 1 84 ? 4.606 5.771 4.103 1.00 89.94 84 ILE A N 1
ATOM 668 C CA . ILE A 1 84 ? 5.835 6.126 3.371 1.00 89.94 84 ILE A CA 1
ATOM 669 C C . ILE A 1 84 ? 6.999 6.316 4.344 1.00 89.94 84 ILE A C 1
ATOM 671 O O . ILE A 1 84 ? 8.040 5.689 4.169 1.00 89.94 84 ILE A O 1
ATOM 675 N N . ASN A 1 85 ? 6.812 7.129 5.387 1.00 88.00 85 ASN A N 1
ATOM 676 C CA . ASN A 1 85 ? 7.865 7.433 6.360 1.00 88.00 85 ASN A CA 1
ATOM 677 C C . ASN A 1 85 ? 8.374 6.192 7.106 1.00 88.00 85 ASN A C 1
ATOM 679 O O . ASN A 1 85 ? 9.512 6.176 7.569 1.00 88.00 85 ASN A O 1
ATOM 683 N N . THR A 1 86 ? 7.530 5.169 7.242 1.00 88.81 86 THR A N 1
ATOM 684 C CA . THR A 1 86 ? 7.862 3.929 7.948 1.00 88.81 86 THR A CA 1
ATOM 685 C C . THR A 1 86 ? 8.595 2.940 7.042 1.00 88.81 86 THR A C 1
ATOM 687 O O . THR A 1 86 ? 9.556 2.306 7.475 1.00 88.81 86 THR A O 1
ATOM 690 N N . TYR A 1 87 ? 8.153 2.796 5.790 1.00 86.75 87 TYR A N 1
ATOM 691 C CA . TYR A 1 87 ? 8.584 1.702 4.912 1.00 86.75 87 TYR A CA 1
ATOM 692 C C . TYR A 1 87 ? 9.540 2.119 3.793 1.00 86.75 87 TYR A C 1
ATOM 694 O O . TYR A 1 87 ? 10.186 1.255 3.199 1.00 86.75 87 TYR A O 1
ATOM 702 N N . PHE A 1 88 ? 9.672 3.415 3.512 1.00 81.56 88 PHE A N 1
ATOM 703 C CA . PHE A 1 88 ? 10.513 3.918 2.433 1.00 81.56 88 PHE A CA 1
ATOM 704 C C . PHE A 1 88 ? 11.529 4.932 2.944 1.00 81.56 88 PHE A C 1
ATOM 706 O O . PHE A 1 88 ? 11.193 6.000 3.445 1.00 81.56 88 PHE A O 1
ATOM 713 N N . SER A 1 89 ? 12.807 4.631 2.728 1.00 66.94 89 SER A N 1
ATOM 714 C CA . SER A 1 89 ? 13.900 5.591 2.887 1.00 66.94 89 SER A CA 1
ATOM 715 C C . SER A 1 89 ? 14.046 6.420 1.608 1.00 66.94 89 SER A C 1
ATOM 717 O O . SER A 1 89 ? 15.060 6.327 0.921 1.00 66.94 89 SER A O 1
ATOM 719 N N . MET A 1 90 ? 13.015 7.179 1.229 1.00 56.09 90 MET A N 1
ATOM 720 C CA . MET A 1 90 ? 13.134 8.065 0.069 1.00 56.09 90 MET A CA 1
ATOM 721 C C . MET A 1 90 ? 13.868 9.348 0.478 1.00 56.09 90 MET A C 1
ATOM 723 O O . MET A 1 90 ? 13.385 10.054 1.369 1.00 56.09 90 MET A O 1
ATOM 727 N N . PRO A 1 91 ? 14.989 9.724 -0.166 1.00 48.66 91 PRO A N 1
ATOM 728 C CA . PRO A 1 91 ? 15.370 11.124 -0.185 1.00 48.66 91 PRO A CA 1
ATOM 729 C C . PRO A 1 91 ? 14.244 11.861 -0.917 1.00 48.66 91 PRO A C 1
ATOM 731 O O . PRO A 1 91 ? 13.932 11.553 -2.066 1.00 48.66 91 PRO A O 1
ATOM 734 N N . ILE A 1 92 ? 13.584 12.796 -0.235 1.00 49.69 92 ILE A N 1
ATOM 735 C CA . ILE A 1 92 ? 12.578 13.693 -0.820 1.00 49.69 92 ILE A CA 1
ATOM 736 C C . ILE A 1 92 ? 13.323 14.675 -1.745 1.00 49.69 92 ILE A C 1
ATOM 738 O O . ILE A 1 92 ? 13.468 15.855 -1.445 1.00 49.69 92 ILE A O 1
ATOM 742 N N . THR A 1 93 ? 13.923 14.165 -2.818 1.00 43.34 93 THR A N 1
ATOM 743 C CA . THR A 1 93 ? 14.697 14.933 -3.802 1.00 43.34 93 THR A CA 1
ATOM 744 C C . THR A 1 93 ? 14.085 14.871 -5.194 1.00 43.34 93 THR A C 1
ATOM 746 O O . THR A 1 93 ? 14.528 15.608 -6.067 1.00 43.34 93 THR A O 1
ATOM 749 N N . GLU A 1 94 ? 13.034 14.074 -5.406 1.00 45.88 94 GLU A N 1
ATOM 750 C CA . GLU A 1 94 ? 12.152 14.259 -6.559 1.00 45.88 94 GLU A CA 1
ATOM 751 C C . GLU A 1 94 ? 10.983 15.155 -6.148 1.00 45.88 94 GLU A C 1
ATOM 753 O O . GLU A 1 94 ? 10.134 14.809 -5.330 1.00 45.88 94 GLU A O 1
ATOM 758 N N . THR A 1 95 ? 11.032 16.369 -6.679 1.00 45.53 95 THR A N 1
ATOM 759 C CA . THR A 1 95 ? 10.210 17.550 -6.418 1.00 45.53 95 THR A CA 1
ATOM 760 C C . THR A 1 95 ? 8.758 17.383 -6.873 1.00 45.53 95 THR A C 1
ATOM 762 O O . THR A 1 95 ? 8.316 18.076 -7.787 1.00 45.53 95 THR A O 1
ATOM 765 N N . GLY A 1 96 ? 8.024 16.458 -6.262 1.00 59.94 96 GLY A N 1
ATOM 766 C CA . GLY A 1 96 ? 6.579 16.327 -6.426 1.00 59.94 96 GLY A CA 1
ATOM 767 C C . GLY A 1 96 ? 5.881 16.350 -5.072 1.00 59.94 96 GLY A C 1
ATOM 768 O O . GLY A 1 96 ? 6.319 15.703 -4.119 1.00 59.94 96 GLY A O 1
ATOM 769 N N . SER A 1 97 ? 4.790 17.098 -4.969 1.00 77.06 97 SER A N 1
ATOM 770 C CA . SER A 1 97 ? 3.855 16.990 -3.854 1.00 77.06 97 SER A CA 1
ATOM 771 C C . SER A 1 97 ? 3.329 15.553 -3.742 1.00 77.06 97 SER A C 1
ATOM 773 O O . SER A 1 97 ? 3.168 14.844 -4.738 1.00 77.06 97 SER A O 1
ATOM 775 N N . ILE A 1 98 ? 3.014 15.102 -2.524 1.00 80.25 98 ILE A N 1
ATOM 776 C CA . ILE A 1 98 ? 2.395 13.780 -2.325 1.00 80.25 98 ILE A CA 1
ATOM 777 C C . ILE A 1 98 ? 1.093 13.674 -3.139 1.00 80.25 98 ILE A C 1
ATOM 779 O O . ILE A 1 98 ? 0.795 12.617 -3.686 1.00 80.25 98 ILE A O 1
ATOM 783 N N . SER A 1 99 ? 0.366 14.780 -3.302 1.00 79.56 99 SER A N 1
ATOM 784 C CA . SER A 1 99 ? -0.822 14.870 -4.154 1.00 79.56 99 SER A CA 1
ATOM 785 C C . SER A 1 99 ? -0.533 14.540 -5.626 1.00 79.56 99 SER A C 1
ATOM 787 O O . SER A 1 99 ? -1.243 13.721 -6.204 1.00 79.56 99 SER A O 1
ATOM 789 N N . GLU A 1 100 ? 0.535 15.083 -6.224 1.00 83.38 100 GLU A N 1
ATOM 790 C CA . GLU A 1 100 ? 0.965 14.708 -7.586 1.00 83.38 100 GLU A CA 1
ATOM 791 C C . GLU A 1 100 ? 1.341 13.226 -7.669 1.00 83.38 100 GLU A C 1
ATOM 793 O O . GLU A 1 100 ? 1.090 12.561 -8.677 1.00 83.38 100 GLU A O 1
ATOM 798 N N . ARG A 1 101 ? 1.908 12.669 -6.592 1.00 86.56 101 ARG A N 1
ATOM 799 C CA . ARG A 1 101 ? 2.216 11.240 -6.549 1.00 86.56 101 ARG A CA 1
ATOM 800 C C . ARG A 1 101 ? 0.950 10.385 -6.573 1.00 86.56 101 ARG A C 1
ATOM 802 O O . ARG A 1 101 ? 0.910 9.428 -7.350 1.00 86.56 101 ARG A O 1
ATOM 809 N N . LEU A 1 102 ? -0.058 10.745 -5.773 1.00 88.81 102 LEU A N 1
ATOM 810 C CA . LEU A 1 102 ? -1.365 10.079 -5.744 1.00 88.81 102 LEU A CA 1
ATOM 811 C C . LEU A 1 102 ? -2.083 10.179 -7.092 1.00 88.81 102 LEU A C 1
ATOM 813 O O . LEU A 1 102 ? -2.653 9.196 -7.563 1.00 88.81 102 LEU A O 1
ATOM 817 N N . GLN A 1 103 ? -2.010 11.340 -7.746 1.00 88.75 103 GLN A N 1
ATOM 818 C CA . GLN A 1 103 ? -2.519 11.511 -9.105 1.00 88.75 103 GLN A CA 1
ATOM 819 C C . GLN A 1 103 ? -1.807 10.565 -10.081 1.00 88.75 103 GLN A C 1
ATOM 821 O O . GLN A 1 103 ? -2.458 9.856 -10.849 1.00 88.75 103 GLN A O 1
ATOM 826 N N . GLY A 1 104 ? -0.479 10.461 -9.978 1.00 89.69 104 GLY A N 1
ATOM 827 C CA . GLY A 1 104 ? 0.314 9.517 -10.760 1.00 89.69 104 GLY A CA 1
ATOM 828 C C . GLY A 1 104 ? -0.159 8.065 -10.631 1.00 89.69 104 GLY A C 1
ATOM 829 O O . GLY A 1 104 ? -0.243 7.385 -11.653 1.00 89.69 104 GLY A O 1
ATOM 830 N N . PHE A 1 105 ? -0.551 7.622 -9.429 1.00 93.31 105 PHE A N 1
ATOM 831 C CA . PHE A 1 105 ? -1.073 6.264 -9.220 1.00 93.31 105 PHE A CA 1
ATOM 832 C C . PHE A 1 105 ? -2.354 5.993 -10.008 1.00 93.31 105 PHE A C 1
ATOM 834 O O . PHE A 1 105 ? -2.562 4.875 -10.462 1.00 93.31 105 PHE A O 1
ATOM 841 N N . ARG A 1 106 ? -3.201 7.005 -10.206 1.00 92.31 106 ARG A N 1
ATOM 842 C CA . ARG A 1 106 ? -4.477 6.870 -10.926 1.00 92.31 106 ARG A CA 1
ATOM 843 C C . ARG A 1 106 ? -4.304 6.996 -12.443 1.00 92.31 106 ARG A C 1
ATOM 845 O O . ARG A 1 106 ? -5.021 6.359 -13.217 1.00 92.31 106 ARG A O 1
ATOM 852 N N . GLU A 1 107 ? -3.351 7.811 -12.881 1.00 94.12 107 GLU A N 1
ATOM 853 C CA . GLU A 1 107 ? -3.202 8.179 -14.292 1.00 94.12 107 GLU A CA 1
ATOM 854 C C . GLU A 1 107 ? -2.213 7.299 -15.057 1.00 94.12 107 GLU A C 1
ATOM 856 O O . GLU A 1 107 ? -2.439 6.990 -16.229 1.00 94.12 107 GLU A O 1
ATOM 861 N N . LYS A 1 108 ? -1.122 6.861 -14.417 1.00 93.50 108 LYS A N 1
ATOM 862 C CA . LYS A 1 108 ? -0.092 6.048 -15.074 1.00 93.50 108 LYS A CA 1
ATOM 863 C C . LYS A 1 108 ? -0.545 4.587 -15.109 1.00 93.50 108 LYS A C 1
ATOM 865 O O . LYS A 1 108 ? -0.672 3.989 -14.043 1.00 93.50 108 LYS A O 1
ATOM 870 N N . PRO A 1 109 ? -0.714 3.953 -16.289 1.00 94.56 109 PRO A N 1
ATOM 871 C CA . PRO A 1 109 ? -1.276 2.600 -16.381 1.00 94.56 109 PRO A CA 1
ATOM 872 C C . PRO A 1 109 ? -0.534 1.552 -15.545 1.00 94.56 109 PRO A C 1
ATOM 874 O O . PRO A 1 109 ? -1.161 0.698 -14.923 1.00 94.56 109 PRO A O 1
ATOM 877 N N . ALA A 1 110 ? 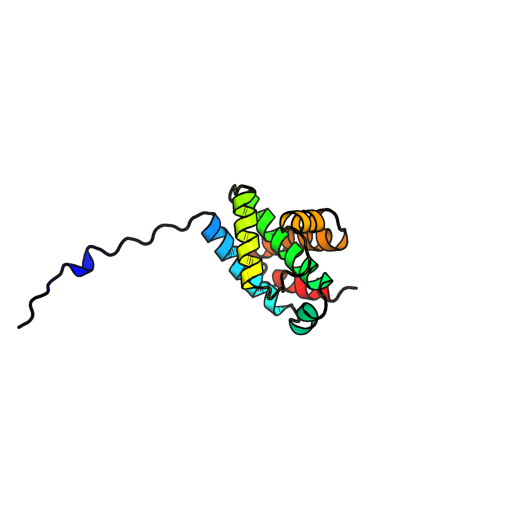0.799 1.644 -15.498 1.00 91.88 110 ALA A N 1
ATOM 878 C CA . ALA A 1 110 ? 1.621 0.741 -14.704 1.00 91.88 110 ALA A CA 1
ATOM 879 C C . ALA A 1 110 ? 1.371 0.900 -13.199 1.00 91.88 110 ALA A C 1
ATOM 881 O O . ALA A 1 110 ? 1.297 -0.096 -12.498 1.00 91.88 110 ALA A O 1
ATOM 882 N N . GLU A 1 111 ? 1.219 2.124 -12.694 1.00 94.75 111 GLU A N 1
ATOM 883 C CA . GLU A 1 111 ? 0.967 2.362 -11.269 1.00 94.75 111 GLU A CA 1
ATOM 884 C C . GLU A 1 111 ? -0.494 2.063 -10.911 1.00 94.75 111 GLU A C 1
ATOM 886 O O . GLU A 1 111 ? -0.749 1.437 -9.883 1.00 94.75 111 GLU A O 1
ATOM 891 N N . ARG A 1 112 ? -1.441 2.391 -11.801 1.00 97.06 112 ARG A N 1
ATOM 892 C CA . ARG A 1 112 ? -2.866 2.084 -11.620 1.00 97.06 112 ARG A CA 1
ATOM 893 C C . ARG A 1 112 ? -3.113 0.588 -11.488 1.00 97.06 112 ARG A C 1
ATOM 895 O O . ARG A 1 112 ? -3.823 0.179 -10.577 1.00 97.06 112 ARG A O 1
ATOM 902 N N . ARG A 1 113 ? -2.465 -0.232 -12.327 1.00 97.25 113 ARG A N 1
ATOM 903 C CA . ARG A 1 113 ? -2.524 -1.700 -12.213 1.00 97.25 113 ARG A CA 1
ATOM 904 C C . ARG A 1 113 ? -2.125 -2.168 -10.810 1.00 97.25 113 ARG A C 1
ATOM 906 O O . ARG A 1 113 ? -2.768 -3.053 -10.259 1.00 97.25 113 ARG A O 1
ATOM 913 N N . PHE A 1 114 ? -1.067 -1.592 -10.240 1.00 97.75 114 PHE A N 1
ATOM 914 C CA . PHE A 1 114 ? -0.624 -1.943 -8.890 1.00 97.75 114 PHE A CA 1
ATOM 915 C C . PHE A 1 114 ? -1.591 -1.431 -7.824 1.00 97.75 114 PHE A C 1
ATOM 917 O O . PHE A 1 114 ? -1.868 -2.170 -6.888 1.00 97.75 114 PHE A O 1
ATOM 924 N N . MET A 1 115 ? -2.138 -0.222 -7.972 1.00 97.94 115 MET A N 1
ATOM 925 C CA . MET A 1 115 ? -3.150 0.317 -7.060 1.00 97.94 115 MET A CA 1
ATOM 926 C C . MET A 1 115 ? -4.401 -0.569 -7.004 1.00 97.94 115 MET A C 1
ATOM 928 O O . MET A 1 115 ? -4.825 -0.965 -5.922 1.00 97.94 115 MET A O 1
ATOM 932 N N . GLU A 1 116 ? -4.954 -0.939 -8.157 1.00 98.31 116 GLU A N 1
ATOM 933 C CA . GLU A 1 116 ? -6.128 -1.815 -8.244 1.00 98.31 116 GLU A CA 1
ATOM 934 C C . GLU A 1 116 ? -5.839 -3.205 -7.657 1.00 98.31 116 GLU A C 1
ATOM 936 O O . GLU A 1 116 ? -6.619 -3.717 -6.853 1.00 98.31 116 GLU A O 1
ATOM 941 N N . ALA A 1 117 ? -4.681 -3.789 -7.988 1.00 98.19 117 ALA A N 1
ATOM 942 C CA . ALA A 1 117 ? -4.263 -5.073 -7.430 1.00 98.19 117 ALA A CA 1
ATOM 943 C C . ALA A 1 117 ? -4.070 -5.013 -5.909 1.00 98.19 117 ALA A C 1
ATOM 945 O O . ALA A 1 117 ? -4.433 -5.948 -5.203 1.00 98.19 117 ALA A O 1
ATOM 946 N N . GLY A 1 118 ? -3.536 -3.909 -5.389 1.00 98.19 118 GLY A N 1
ATOM 947 C CA . GLY A 1 118 ? -3.339 -3.708 -3.960 1.00 98.19 118 GLY A CA 1
ATOM 948 C C . GLY A 1 118 ? -4.642 -3.692 -3.172 1.00 98.19 118 GLY A C 1
ATOM 949 O O . GLY A 1 118 ? -4.714 -4.314 -2.114 1.00 98.19 118 GLY A O 1
ATOM 950 N N . ALA A 1 119 ? -5.683 -3.052 -3.711 1.00 98.50 119 ALA A N 1
ATOM 951 C CA . ALA A 1 119 ? -7.020 -3.081 -3.123 1.00 98.50 119 ALA A CA 1
ATOM 952 C C . ALA A 1 119 ? -7.606 -4.505 -3.105 1.00 98.50 119 ALA A C 1
ATOM 954 O O . ALA A 1 119 ? -8.098 -4.956 -2.069 1.00 98.50 119 ALA A O 1
ATOM 955 N N . ASP A 1 120 ? -7.513 -5.241 -4.218 1.00 98.56 120 ASP A N 1
ATOM 956 C CA . ASP A 1 120 ? -8.038 -6.610 -4.298 1.00 98.56 120 ASP A CA 1
ATOM 957 C C . ASP A 1 120 ? -7.278 -7.594 -3.394 1.00 98.56 120 ASP A C 1
ATOM 959 O O . ASP A 1 120 ? -7.892 -8.313 -2.602 1.00 98.56 120 ASP A O 1
ATOM 963 N N . VAL A 1 121 ? -5.943 -7.597 -3.457 1.00 98.50 121 VAL A N 1
ATOM 964 C CA . VAL A 1 121 ? -5.097 -8.447 -2.607 1.00 98.50 121 VAL A CA 1
ATOM 965 C C . VAL A 1 121 ? -5.350 -8.150 -1.134 1.00 98.50 121 VAL A C 1
ATOM 967 O O . VAL A 1 121 ? -5.447 -9.073 -0.322 1.00 98.50 121 VAL A O 1
ATOM 970 N N . PHE A 1 122 ? -5.476 -6.869 -0.777 1.00 98.50 122 PHE A N 1
ATOM 971 C CA . PHE A 1 122 ? -5.804 -6.476 0.584 1.00 98.50 122 PHE A CA 1
ATOM 972 C C . PHE A 1 122 ? -7.152 -7.047 1.021 1.00 98.50 122 PHE A C 1
ATOM 974 O O . PHE A 1 122 ? -7.224 -7.670 2.079 1.00 98.50 122 PHE A O 1
ATOM 981 N N . ARG A 1 123 ? -8.199 -6.884 0.206 1.00 98.25 123 ARG A N 1
ATOM 982 C CA . ARG A 1 123 ? -9.545 -7.399 0.484 1.00 98.25 123 ARG A CA 1
ATOM 983 C C . ARG A 1 123 ? -9.526 -8.915 0.706 1.00 98.25 123 ARG A C 1
ATOM 985 O O . ARG A 1 123 ? -9.998 -9.382 1.741 1.00 98.25 123 ARG A O 1
ATOM 992 N N . ARG A 1 124 ? -8.898 -9.685 -0.191 1.00 98.44 124 ARG A N 1
ATOM 993 C CA . ARG A 1 124 ? -8.763 -11.150 -0.051 1.00 98.44 124 ARG A CA 1
ATOM 994 C C . ARG A 1 124 ? -7.989 -11.550 1.205 1.00 98.44 124 ARG A C 1
ATOM 996 O O . ARG A 1 124 ? -8.386 -12.451 1.944 1.00 98.44 124 ARG A O 1
ATOM 1003 N N . TRP A 1 125 ? -6.902 -10.848 1.508 1.00 98.31 125 TRP A N 1
ATOM 1004 C CA . TRP A 1 125 ? -6.125 -11.112 2.717 1.00 98.31 125 TRP A CA 1
ATOM 1005 C C . TRP A 1 125 ? -6.892 -10.773 4.005 1.00 98.31 125 TRP A C 1
ATOM 1007 O O . TRP A 1 125 ? -6.856 -11.545 4.968 1.00 98.31 125 TRP A O 1
ATOM 1017 N N . HIS A 1 126 ? -7.557 -9.618 4.037 1.00 97.00 126 HIS A N 1
ATOM 1018 C CA . HIS A 1 126 ? -8.175 -9.055 5.234 1.00 97.00 126 HIS A CA 1
ATOM 1019 C C . HIS A 1 126 ? -9.531 -9.689 5.552 1.00 97.00 126 HIS A C 1
ATOM 1021 O O . HIS A 1 126 ? -9.801 -9.998 6.713 1.00 97.00 126 HIS A O 1
ATOM 1027 N N . GLU A 1 127 ? -10.358 -9.907 4.531 1.00 96.31 127 GLU A N 1
ATOM 1028 C CA . GLU A 1 127 ? -11.753 -10.329 4.680 1.00 96.31 127 GLU A CA 1
ATOM 1029 C C . GLU A 1 127 ? -11.934 -11.823 4.407 1.00 96.31 127 GLU A C 1
ATOM 1031 O O . GLU A 1 127 ? -12.673 -12.499 5.121 1.00 96.31 127 GLU A O 1
ATOM 1036 N N . GLU A 1 128 ? -11.213 -12.370 3.425 1.00 97.06 128 GLU A N 1
ATOM 1037 C CA . GLU A 1 128 ? -11.316 -13.786 3.037 1.00 97.06 128 GLU A CA 1
ATOM 1038 C C . GLU A 1 128 ? -10.250 -14.665 3.711 1.00 97.06 128 GLU A C 1
ATOM 1040 O O . GLU A 1 128 ? -10.237 -15.887 3.550 1.00 97.06 128 GLU A O 1
ATOM 1045 N N . ASN A 1 129 ? -9.365 -14.060 4.516 1.00 95.50 129 ASN A N 1
ATOM 1046 C CA . ASN A 1 129 ? -8.277 -14.732 5.228 1.00 95.50 129 ASN A CA 1
ATOM 1047 C C . ASN A 1 129 ? -7.323 -15.496 4.281 1.00 95.50 129 ASN A C 1
ATOM 1049 O O . ASN A 1 129 ? -6.675 -16.470 4.687 1.00 95.50 129 ASN A O 1
ATOM 1053 N N . GLU A 1 130 ? -7.183 -15.038 3.031 1.00 97.75 130 GLU A N 1
ATOM 1054 C CA . GLU A 1 130 ? -6.243 -15.598 2.062 1.00 97.75 130 GLU A CA 1
ATOM 1055 C C . GLU A 1 130 ? -4.801 -15.229 2.448 1.00 97.75 130 GLU A C 1
ATOM 1057 O O . GLU A 1 130 ? -4.239 -14.204 2.063 1.00 97.75 130 GLU A O 1
ATOM 1062 N N . ARG A 1 131 ? -4.163 -16.094 3.244 1.00 94.94 131 ARG A N 1
ATOM 1063 C CA . ARG A 1 131 ? -2.851 -15.819 3.859 1.00 94.94 131 ARG A CA 1
ATOM 1064 C C . ARG A 1 131 ? -1.718 -15.571 2.870 1.00 94.94 131 ARG A C 1
ATOM 1066 O O . ARG A 1 131 ? -0.724 -14.961 3.256 1.00 94.94 131 ARG A O 1
ATOM 1073 N N . ARG A 1 132 ? -1.842 -16.076 1.642 1.00 95.88 132 ARG A N 1
ATOM 1074 C CA . ARG A 1 132 ? -0.805 -15.976 0.610 1.00 95.88 132 ARG A CA 1
ATOM 1075 C C . ARG A 1 132 ? -1.000 -14.803 -0.341 1.00 95.88 132 ARG A C 1
ATOM 1077 O O . ARG A 1 132 ? -0.023 -14.458 -0.995 1.00 95.88 132 ARG A O 1
ATOM 1084 N N . ALA A 1 133 ? -2.174 -14.170 -0.362 1.00 97.50 133 ALA A N 1
ATOM 1085 C CA . ALA A 1 133 ? -2.458 -13.051 -1.258 1.00 97.50 133 ALA A CA 1
ATOM 1086 C C . ALA A 1 133 ? -1.386 -11.937 -1.193 1.00 97.50 133 ALA A C 1
ATOM 1088 O O . ALA A 1 133 ? -0.941 -11.495 -2.248 1.00 97.50 133 ALA A O 1
ATOM 1089 N N . PRO A 1 134 ? -0.840 -11.540 -0.017 1.00 97.38 134 PRO A N 1
ATOM 1090 C CA . PRO A 1 134 ? 0.198 -10.503 0.044 1.00 97.38 134 PRO A CA 1
ATOM 1091 C C . PRO A 1 134 ? 1.484 -10.814 -0.741 1.00 97.38 134 PRO A C 1
ATOM 1093 O O . PRO A 1 134 ? 2.230 -9.893 -1.071 1.00 97.38 134 PRO A O 1
ATOM 1096 N N . LEU A 1 135 ? 1.764 -12.089 -1.037 1.00 95.81 135 LEU A N 1
ATOM 1097 C CA . LEU A 1 135 ? 2.948 -12.491 -1.803 1.00 95.81 135 LEU A CA 1
ATOM 1098 C C . LEU A 1 135 ? 2.837 -12.129 -3.290 1.00 95.81 135 LEU A C 1
ATOM 1100 O O . LEU A 1 135 ? 3.867 -12.011 -3.951 1.00 95.81 135 LEU A O 1
ATOM 1104 N N . GLU A 1 136 ? 1.622 -11.891 -3.794 1.00 96.75 136 GLU A N 1
ATOM 1105 C CA . GLU A 1 136 ? 1.379 -11.531 -5.194 1.00 96.75 136 GLU A CA 1
ATOM 1106 C C . GLU A 1 136 ? 2.080 -10.236 -5.595 1.00 96.75 136 GLU A C 1
ATOM 1108 O O . GLU A 1 136 ? 2.534 -10.124 -6.729 1.00 96.75 136 GLU A O 1
ATOM 1113 N N . LEU A 1 137 ? 2.272 -9.288 -4.670 1.00 96.25 137 LEU A N 1
ATOM 1114 C CA . LEU A 1 137 ? 3.065 -8.090 -4.953 1.00 96.25 137 LEU A CA 1
ATOM 1115 C C . LEU A 1 137 ? 4.485 -8.453 -5.412 1.00 96.25 137 LEU A C 1
ATOM 1117 O O . LEU A 1 137 ? 5.010 -7.865 -6.356 1.00 96.25 137 LEU A O 1
ATOM 1121 N N . GLY A 1 138 ? 5.104 -9.438 -4.759 1.00 94.19 138 GLY A N 1
ATOM 1122 C CA . GLY A 1 138 ? 6.428 -9.921 -5.133 1.00 94.19 138 GLY A CA 1
ATOM 1123 C C . GLY A 1 138 ? 6.456 -10.541 -6.526 1.00 94.19 138 GLY A C 1
ATOM 1124 O O . GLY A 1 138 ? 7.430 -10.370 -7.256 1.00 94.19 138 GLY A O 1
ATOM 1125 N N . ASP A 1 139 ? 5.386 -11.230 -6.916 1.00 94.06 139 ASP A N 1
ATOM 1126 C CA . ASP A 1 139 ? 5.264 -11.839 -8.240 1.00 94.06 139 ASP A CA 1
ATOM 1127 C C . ASP A 1 139 ? 4.993 -10.785 -9.321 1.00 94.06 139 ASP A C 1
ATOM 1129 O O . ASP A 1 139 ? 5.676 -10.773 -10.346 1.00 94.06 139 ASP A O 1
ATOM 1133 N N . MET A 1 140 ? 4.135 -9.801 -9.040 1.00 94.38 140 MET A N 1
ATOM 1134 C CA . MET A 1 140 ? 3.894 -8.654 -9.922 1.00 94.38 140 MET A CA 1
ATOM 1135 C C . MET A 1 140 ? 5.166 -7.849 -10.210 1.00 94.38 140 MET A C 1
ATOM 1137 O O . MET A 1 140 ? 5.343 -7.355 -11.319 1.00 94.38 140 MET A O 1
ATOM 1141 N N . LEU A 1 141 ? 6.073 -7.715 -9.237 1.00 91.75 141 LEU A N 1
ATOM 1142 C CA . LEU A 1 141 ? 7.355 -7.021 -9.428 1.00 91.75 141 LEU A CA 1
ATOM 1143 C C . LEU A 1 141 ? 8.357 -7.822 -10.284 1.00 91.75 141 LEU A C 1
ATOM 1145 O O . LEU A 1 141 ? 9.347 -7.261 -10.771 1.00 91.75 141 LEU A O 1
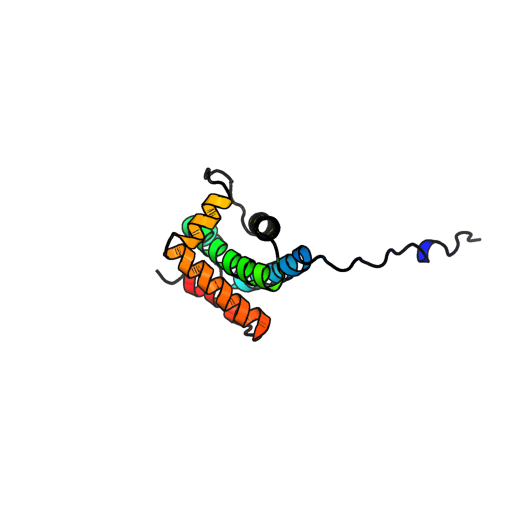ATOM 1149 N N . LYS A 1 142 ? 8.147 -9.132 -10.466 1.00 89.38 142 LYS A N 1
ATOM 1150 C CA . LYS A 1 142 ? 8.973 -9.980 -11.345 1.00 89.38 142 LYS A CA 1
ATOM 1151 C C . LYS A 1 142 ? 8.484 -9.948 -12.790 1.00 89.38 142 LYS A C 1
ATOM 1153 O O . LYS A 1 142 ? 9.303 -10.089 -13.698 1.00 89.38 142 LYS A O 1
ATOM 1158 N N . GLU A 1 143 ? 7.183 -9.768 -12.994 1.00 78.12 143 GLU A N 1
ATOM 1159 C CA . GLU A 1 143 ? 6.574 -9.620 -14.314 1.00 78.12 143 GLU A CA 1
ATOM 1160 C C . GLU A 1 143 ? 7.070 -8.324 -14.980 1.00 78.12 143 GLU A C 1
ATOM 1162 O O . GLU A 1 143 ? 6.987 -7.239 -14.403 1.00 78.12 143 GLU A O 1
ATOM 1167 N N . ARG A 1 144 ? 7.646 -8.453 -16.181 1.00 59.44 144 ARG A N 1
ATOM 1168 C CA . ARG A 1 144 ? 8.151 -7.341 -16.998 1.00 59.44 144 ARG A CA 1
ATOM 1169 C C . ARG A 1 144 ? 7.195 -7.039 -18.136 1.00 59.44 144 ARG A C 1
ATOM 1171 O O . ARG A 1 144 ? 6.821 -8.009 -18.830 1.00 59.44 144 ARG A O 1
#

pLDDT: mean 86.01, std 15.79, range [36.22, 98.56]

Radius of gyration: 19.14 Å; chains: 1; bounding box: 33×34×76 Å

Sequence (144 aa):
MTAGGIFGKFFRKKPRPPTAVEDVGRIIDRFATATSMGIDREDLGRYPARQYQVMAFHYGAIDYLSHQYDLDETQSLGVFVVFINTYFSMPITETGSISERLQGFREKPAERRFMEAGADVFRRWHEENERRAPLELGDMLKER